Protein AF-A0AAV0ZAX2-F1 (afdb_monomer_lite)

Sequence (136 aa):
MVDAHSNLGNLMKAQGLVQEAYSCYLEALRIQPSFAIAWSNLVGLFMESGDFNRALQYYKEAVKLKPSFPNVYLNLGNVYKALGMPQEAIACYQHTLQTRPNYGMAYGNLANEKEIKTATGSMRRPKVWCVCFFLV

InterPro domains:
  IPR011990 Tetratricopeptide-like helical domain superfamily [G3DSA:1.25.40.10] (2-42)
  IPR011990 Tetratricopeptide-like helical domain superfamily [G3DSA:1.25.40.10] (43-75)
  IPR011990 Tetratricopeptide-like helical domain superfamily [G3DSA:1.25.40.10] (76-125)
  IPR011990 Tetratricopeptide-like helical domain superfamily [SSF48452] (2-112)
  IPR013105 Tetratricopeptide repeat 2 [PF07719] (3-34)
  IPR019734 Tetratricopeptide repeat [PS50005] (2-35)
  IPR019734 Tetratricopeptide repeat [PS50005] (36-69)
  IPR019734 Tetratricopeptide repeat [PS50005] (70-103)
  IPR019734 Tetratricopeptide repeat [SM00028] (2-35)
  IPR019734 Tetratricopeptide repeat [SM00028] (36-69)
  IPR019734 Tetratricopeptide repeat [SM00028] (70-103)
  IPR037919 UDP-N-acetylglucosamine--peptide N-acetylglucosaminyltransferase 110kDa subunit [PTHR44366] (1-112)

Organism: Vicia faba (NCBI:txid3906)

Secondary structure (DSSP, 8-state):
-HHHHHHHHHHHHHTT-HHHHHHHHHHHHHH-TT-HHHHHHHHHHHHHTT-HHHHHHHHHHHHHH-TT-HHHHHHHHHHHHHTT-HHHHHHHHHHHHHH-TT-HHHHHHHHHHHHHHHHHHH--------------

Structure (mmCIF, N/CA/C/O backbone):
data_AF-A0AAV0ZAX2-F1
#
_entry.id   AF-A0AAV0ZAX2-F1
#
loop_
_atom_site.group_PDB
_atom_site.id
_atom_site.type_symbol
_atom_site.label_atom_id
_atom_site.label_alt_id
_atom_site.label_comp_id
_atom_site.label_asym_id
_atom_site.label_entity_id
_atom_site.label_seq_id
_atom_site.pdbx_PDB_ins_code
_atom_site.Cartn_x
_atom_site.Cartn_y
_atom_site.Cartn_z
_atom_site.occupancy
_atom_site.B_iso_or_equiv
_atom_site.auth_seq_id
_atom_site.auth_comp_id
_atom_site.auth_asym_id
_atom_site.auth_atom_id
_atom_site.pdbx_PDB_model_num
ATOM 1 N N . MET A 1 1 ? 9.775 -10.526 -16.626 1.00 79.25 1 MET A N 1
ATOM 2 C CA . MET A 1 1 ? 9.283 -11.069 -15.336 1.00 79.25 1 MET A CA 1
ATOM 3 C C . MET A 1 1 ? 8.858 -9.891 -14.472 1.00 79.25 1 MET A C 1
ATOM 5 O O . MET A 1 1 ? 9.546 -8.877 -14.506 1.00 79.25 1 MET A O 1
ATOM 9 N N . VAL A 1 2 ? 7.732 -9.979 -13.763 1.00 89.56 2 VAL A N 1
ATOM 10 C CA . VAL A 1 2 ? 7.154 -8.845 -13.006 1.00 89.56 2 VAL A CA 1
ATOM 11 C C . VAL A 1 2 ? 8.081 -8.343 -11.897 1.00 89.56 2 VAL A C 1
ATOM 13 O O . VAL A 1 2 ? 8.191 -7.136 -11.693 1.00 89.56 2 VAL A O 1
ATOM 16 N N . ASP A 1 3 ? 8.842 -9.250 -11.281 1.00 87.62 3 ASP A N 1
ATOM 17 C CA . ASP A 1 3 ? 9.802 -8.930 -10.221 1.00 87.62 3 ASP A CA 1
ATOM 18 C C . ASP A 1 3 ? 10.948 -8.038 -10.715 1.00 87.62 3 ASP A C 1
ATOM 20 O O . ASP A 1 3 ? 11.418 -7.156 -9.998 1.00 87.62 3 ASP A O 1
ATOM 24 N N . ALA A 1 4 ? 11.370 -8.213 -11.973 1.00 90.38 4 ALA A N 1
ATOM 25 C CA . ALA A 1 4 ? 12.405 -7.379 -12.579 1.00 90.38 4 ALA A CA 1
ATOM 26 C C . ALA A 1 4 ? 11.934 -5.924 -12.724 1.00 90.38 4 ALA A C 1
ATOM 28 O O . ALA A 1 4 ? 12.691 -5.004 -12.424 1.00 90.38 4 ALA A O 1
ATOM 29 N N . HIS A 1 5 ? 10.671 -5.713 -13.108 1.00 90.12 5 HIS A N 1
ATOM 30 C CA . HIS A 1 5 ? 10.092 -4.374 -13.203 1.00 90.12 5 HIS A CA 1
ATOM 31 C C . HIS A 1 5 ? 9.914 -3.726 -11.825 1.00 90.12 5 HIS A C 1
ATOM 33 O O . HIS A 1 5 ? 10.234 -2.549 -11.675 1.00 90.12 5 HIS A O 1
ATOM 39 N N . SER A 1 6 ? 9.490 -4.465 -10.789 1.00 90.38 6 SER A N 1
ATOM 40 C CA . SER A 1 6 ? 9.435 -3.895 -9.431 1.00 90.38 6 SER A CA 1
ATOM 41 C C . SER A 1 6 ? 10.812 -3.568 -8.868 1.00 90.38 6 SER A C 1
ATOM 43 O O . SER A 1 6 ? 10.970 -2.534 -8.223 1.00 90.38 6 SER A O 1
ATOM 45 N N . ASN A 1 7 ? 11.812 -4.414 -9.121 1.00 93.25 7 ASN A N 1
ATOM 46 C CA . ASN A 1 7 ? 13.173 -4.168 -8.653 1.00 93.25 7 ASN A CA 1
ATOM 47 C C . ASN A 1 7 ? 13.784 -2.958 -9.363 1.00 93.25 7 ASN A C 1
ATOM 49 O O . ASN A 1 7 ? 14.371 -2.103 -8.706 1.00 93.25 7 ASN A O 1
ATOM 53 N N . LEU A 1 8 ? 13.574 -2.836 -10.676 1.00 92.88 8 LEU A N 1
ATOM 54 C CA . LEU A 1 8 ? 13.972 -1.651 -11.431 1.00 92.88 8 LEU A CA 1
ATOM 55 C C . LEU A 1 8 ? 13.275 -0.392 -10.904 1.00 92.88 8 LEU A C 1
ATOM 57 O O . LEU A 1 8 ? 13.937 0.613 -10.669 1.00 92.88 8 LEU A O 1
ATOM 61 N N . GLY A 1 9 ? 11.967 -0.460 -10.639 1.00 93.31 9 GLY A N 1
ATOM 62 C CA . GLY A 1 9 ? 11.224 0.660 -10.063 1.00 93.31 9 GLY A CA 1
ATOM 63 C C . GLY A 1 9 ? 11.767 1.096 -8.700 1.00 93.31 9 GLY A C 1
ATOM 64 O O . GLY A 1 9 ? 11.920 2.292 -8.456 1.00 93.31 9 GLY A O 1
ATOM 65 N N . ASN A 1 10 ? 12.144 0.145 -7.840 1.00 92.81 10 ASN A N 1
ATOM 66 C CA . ASN A 1 10 ? 12.769 0.441 -6.548 1.00 92.81 10 ASN A CA 1
ATOM 67 C C . ASN A 1 10 ? 14.131 1.136 -6.711 1.00 92.81 10 ASN A C 1
ATOM 69 O O . ASN A 1 10 ? 14.428 2.072 -5.971 1.00 92.81 10 ASN A O 1
ATOM 73 N N . LEU A 1 11 ? 14.943 0.707 -7.683 1.00 94.69 11 LEU A N 1
ATOM 74 C CA . LEU A 1 11 ? 16.229 1.342 -7.992 1.00 94.69 11 LEU A CA 1
ATOM 75 C C . LEU A 1 11 ? 16.040 2.777 -8.500 1.00 94.69 11 LEU A C 1
ATOM 77 O O . LEU A 1 11 ? 16.710 3.683 -8.014 1.00 94.69 11 LEU A O 1
ATOM 81 N N . MET A 1 12 ? 15.091 2.996 -9.415 1.00 93.62 12 MET A N 1
ATOM 82 C CA . MET A 1 12 ? 14.756 4.333 -9.925 1.00 93.62 12 MET A CA 1
ATOM 83 C C . MET A 1 12 ? 14.275 5.247 -8.794 1.00 93.62 12 MET A C 1
ATOM 85 O O . MET A 1 12 ? 14.746 6.374 -8.650 1.00 93.62 12 MET A O 1
ATOM 89 N N . LYS A 1 13 ? 13.415 4.727 -7.912 1.00 92.62 13 LYS A N 1
ATOM 90 C CA . LYS A 1 13 ? 12.947 5.451 -6.727 1.00 92.62 13 LYS A CA 1
ATOM 91 C C . LYS A 1 13 ? 14.111 5.860 -5.819 1.00 92.62 13 LYS A C 1
ATOM 93 O O . LYS A 1 13 ? 14.157 7.005 -5.382 1.00 92.62 13 LYS A O 1
ATOM 98 N N . ALA A 1 14 ? 15.062 4.959 -5.568 1.00 91.31 14 ALA A N 1
ATOM 99 C CA . ALA A 1 14 ? 16.244 5.249 -4.752 1.00 91.31 14 ALA A CA 1
ATOM 100 C C . ALA A 1 14 ? 17.152 6.330 -5.368 1.00 91.31 14 ALA A C 1
ATOM 102 O O . ALA A 1 14 ? 17.852 7.028 -4.641 1.00 91.31 14 ALA A O 1
ATOM 103 N N . GLN A 1 15 ? 17.115 6.498 -6.692 1.00 93.19 15 GLN A N 1
ATOM 104 C CA . GLN A 1 15 ? 17.819 7.561 -7.415 1.00 93.19 15 GLN A CA 1
ATOM 105 C C . GLN A 1 15 ? 17.041 8.889 -7.460 1.00 93.19 15 GLN A C 1
ATOM 107 O O . GLN A 1 15 ? 17.523 9.859 -8.037 1.00 93.19 15 GLN A O 1
ATOM 112 N N . GLY A 1 16 ? 15.839 8.954 -6.877 1.00 90.69 16 GLY A N 1
ATOM 113 C CA . GLY A 1 16 ? 14.954 10.122 -6.961 1.00 90.69 16 GLY A CA 1
ATOM 114 C C . GLY A 1 16 ? 14.183 10.231 -8.282 1.00 90.69 16 GLY A C 1
ATOM 115 O O . GLY A 1 16 ? 13.442 11.192 -8.484 1.00 90.69 16 GLY A O 1
ATOM 116 N N . LEU A 1 17 ? 14.302 9.234 -9.162 1.00 93.44 17 LEU A N 1
ATOM 117 C CA . LEU A 1 17 ? 13.609 9.140 -10.448 1.00 93.44 17 LEU A CA 1
ATOM 118 C C . LEU A 1 17 ? 12.189 8.587 -10.240 1.00 93.44 17 LEU A C 1
ATOM 120 O O . LEU A 1 17 ? 11.866 7.432 -10.532 1.00 93.44 17 LEU A O 1
ATOM 124 N N . VAL A 1 18 ? 11.342 9.415 -9.622 1.00 91.00 18 VAL A N 1
ATOM 125 C CA . VAL A 1 18 ? 9.989 9.048 -9.168 1.00 91.00 18 VAL A CA 1
ATOM 126 C C . VAL A 1 18 ? 9.067 8.681 -10.339 1.00 91.00 18 VAL A C 1
ATOM 128 O O . VAL A 1 18 ? 8.267 7.752 -10.216 1.00 91.00 18 VAL A O 1
ATOM 131 N N . GLN A 1 19 ? 9.175 9.367 -11.480 1.00 90.75 19 GLN A N 1
ATOM 132 C CA . GLN A 1 19 ? 8.312 9.120 -12.647 1.00 90.75 19 GLN A CA 1
ATOM 133 C C . GLN A 1 19 ? 8.673 7.812 -13.363 1.00 90.75 19 GLN A C 1
ATOM 135 O O . GLN A 1 19 ? 7.806 7.055 -13.812 1.00 90.75 19 GLN A O 1
ATOM 140 N N . GLU A 1 20 ? 9.960 7.504 -13.416 1.00 93.31 20 GLU A N 1
ATOM 141 C CA . GLU A 1 20 ? 10.512 6.273 -13.960 1.00 93.31 20 GLU A CA 1
ATOM 142 C C . GLU A 1 20 ? 10.145 5.090 -13.061 1.00 93.31 20 GLU A C 1
ATOM 144 O O . GLU A 1 20 ? 9.704 4.049 -13.555 1.00 93.31 20 GLU A O 1
ATOM 149 N N . ALA A 1 21 ? 10.229 5.268 -11.737 1.00 94.06 21 ALA A N 1
ATOM 150 C CA . ALA A 1 21 ? 9.769 4.281 -10.765 1.00 94.06 21 ALA A CA 1
ATOM 151 C C . ALA A 1 21 ? 8.277 3.966 -10.934 1.00 94.06 21 ALA A C 1
ATOM 153 O O . ALA A 1 21 ? 7.892 2.797 -11.012 1.00 94.06 21 ALA A O 1
ATOM 154 N N . TYR A 1 22 ? 7.446 5.005 -11.053 1.00 92.88 22 TYR A N 1
ATOM 155 C CA . TYR A 1 22 ? 6.015 4.872 -11.315 1.00 92.88 22 TYR A CA 1
ATOM 156 C C . TYR A 1 22 ? 5.738 4.072 -12.593 1.00 92.88 22 TYR A C 1
ATOM 158 O O . TYR A 1 22 ? 4.962 3.114 -12.567 1.00 92.88 22 TYR A O 1
ATOM 166 N N . SER A 1 23 ? 6.428 4.408 -13.685 1.00 93.81 23 SER A N 1
ATOM 167 C CA . SER A 1 23 ? 6.291 3.715 -14.970 1.00 93.81 23 SER A CA 1
ATOM 168 C C . SER A 1 23 ? 6.669 2.235 -14.862 1.00 93.81 23 SER A C 1
ATOM 170 O O . SER A 1 23 ? 5.964 1.373 -15.384 1.00 93.81 23 SER A O 1
ATOM 172 N N . CYS A 1 24 ? 7.729 1.913 -14.114 1.00 94.44 24 CYS A N 1
ATOM 173 C CA . CYS A 1 24 ? 8.140 0.530 -13.870 1.00 94.44 24 CYS A CA 1
ATOM 174 C C . CYS A 1 24 ? 7.086 -0.264 -13.084 1.00 94.44 24 CYS A C 1
ATOM 176 O O . CYS A 1 24 ? 6.805 -1.417 -13.420 1.00 94.44 24 CYS A O 1
ATOM 178 N N . TYR A 1 25 ? 6.478 0.333 -12.055 1.00 92.94 25 TYR A N 1
ATOM 179 C CA . TYR A 1 25 ? 5.416 -0.330 -11.295 1.00 92.94 25 TYR A CA 1
ATOM 180 C C . TYR A 1 25 ? 4.149 -0.519 -12.125 1.00 92.94 25 TYR A C 1
ATOM 182 O O . TYR A 1 25 ? 3.558 -1.596 -12.070 1.00 92.94 25 TYR A O 1
ATOM 190 N N . LEU A 1 26 ? 3.755 0.475 -12.925 1.00 91.31 26 LEU A N 1
ATOM 191 C CA . LEU A 1 26 ? 2.634 0.323 -13.850 1.00 91.31 26 LEU A CA 1
ATOM 192 C C . LEU A 1 26 ? 2.878 -0.795 -14.858 1.00 91.31 26 LEU A C 1
ATOM 194 O O . LEU A 1 26 ? 1.967 -1.572 -15.119 1.00 91.31 26 LEU A O 1
ATOM 198 N N . GLU A 1 27 ? 4.094 -0.925 -15.381 1.00 92.94 27 GLU A N 1
ATOM 199 C CA . GLU A 1 27 ? 4.417 -1.993 -16.323 1.00 92.94 27 GLU A CA 1
ATOM 200 C C . GLU A 1 27 ? 4.366 -3.375 -15.655 1.00 92.94 27 GLU A C 1
ATOM 202 O O . GLU A 1 27 ? 3.819 -4.326 -16.220 1.00 92.94 27 GLU A O 1
ATOM 207 N N . ALA A 1 28 ? 4.828 -3.484 -14.404 1.00 92.50 28 ALA A N 1
ATOM 208 C CA . ALA A 1 28 ? 4.664 -4.702 -13.612 1.00 92.50 28 ALA A CA 1
ATOM 209 C C . ALA A 1 28 ? 3.178 -5.063 -13.421 1.00 92.50 28 ALA A C 1
ATOM 211 O O . ALA A 1 28 ? 2.803 -6.230 -13.552 1.00 92.50 28 ALA A O 1
ATOM 212 N N . LEU A 1 29 ? 2.328 -4.063 -13.167 1.00 88.50 29 LEU A N 1
ATOM 213 C CA . LEU A 1 29 ? 0.879 -4.231 -13.034 1.00 88.50 29 LEU A CA 1
ATOM 214 C C . LEU A 1 29 ? 0.183 -4.510 -14.371 1.00 88.50 29 LEU A C 1
ATOM 216 O O . LEU A 1 29 ? -0.806 -5.237 -14.393 1.00 88.50 29 LEU A O 1
ATOM 220 N N . ARG A 1 30 ? 0.702 -3.998 -15.490 1.00 89.81 30 ARG A N 1
ATOM 221 C CA . ARG A 1 30 ? 0.207 -4.301 -16.839 1.00 89.81 30 ARG A CA 1
ATOM 222 C C . ARG A 1 30 ? 0.426 -5.770 -17.186 1.00 89.81 30 ARG A C 1
ATOM 224 O O . ARG A 1 30 ? -0.452 -6.399 -17.769 1.00 89.81 30 ARG A O 1
ATOM 231 N N . ILE A 1 31 ? 1.586 -6.315 -16.821 1.00 91.25 31 ILE A N 1
ATOM 232 C CA . ILE A 1 31 ? 1.923 -7.728 -17.036 1.00 91.25 31 ILE A CA 1
ATOM 233 C C . ILE A 1 31 ? 1.148 -8.620 -16.058 1.00 91.25 31 ILE A C 1
ATOM 235 O O . ILE A 1 31 ? 0.614 -9.654 -16.456 1.00 91.25 31 ILE A O 1
ATOM 239 N N . GLN A 1 32 ? 1.076 -8.228 -14.783 1.00 88.38 32 GLN A N 1
ATOM 240 C CA . GLN A 1 32 ? 0.342 -8.960 -13.755 1.00 88.38 32 GLN A CA 1
ATOM 241 C C . GLN A 1 32 ? -0.415 -7.998 -12.826 1.00 88.38 32 GLN A C 1
ATOM 243 O O . GLN A 1 32 ? 0.125 -7.553 -11.809 1.00 88.38 32 GLN A O 1
ATOM 248 N N . PRO A 1 33 ? -1.712 -7.761 -13.085 1.00 84.94 33 PRO A N 1
ATOM 249 C CA . PRO A 1 33 ? -2.531 -6.863 -12.265 1.00 84.94 33 PRO A CA 1
ATOM 250 C C . PRO A 1 33 ? -2.669 -7.310 -10.805 1.00 84.94 33 PRO A C 1
ATOM 252 O O . PRO A 1 33 ? -2.916 -6.501 -9.915 1.00 84.94 33 PRO A O 1
ATOM 255 N N . SER A 1 34 ? -2.488 -8.605 -10.531 1.00 81.81 34 SER A N 1
ATOM 256 C CA . SER A 1 34 ? -2.535 -9.183 -9.184 1.00 81.81 34 SER A CA 1
ATOM 257 C C . SER A 1 34 ? -1.204 -9.094 -8.421 1.00 81.81 34 SER A C 1
ATOM 259 O O . SER A 1 34 ? -1.091 -9.651 -7.320 1.00 81.81 34 SER A O 1
ATOM 261 N N . PHE A 1 35 ? -0.191 -8.422 -8.985 1.00 86.19 35 PHE A N 1
ATOM 262 C CA . PHE A 1 35 ? 1.140 -8.319 -8.397 1.00 86.19 35 PHE A CA 1
ATOM 263 C C . PHE A 1 35 ? 1.170 -7.320 -7.235 1.00 86.19 35 PHE A C 1
ATOM 265 O O . PHE A 1 35 ? 1.397 -6.119 -7.36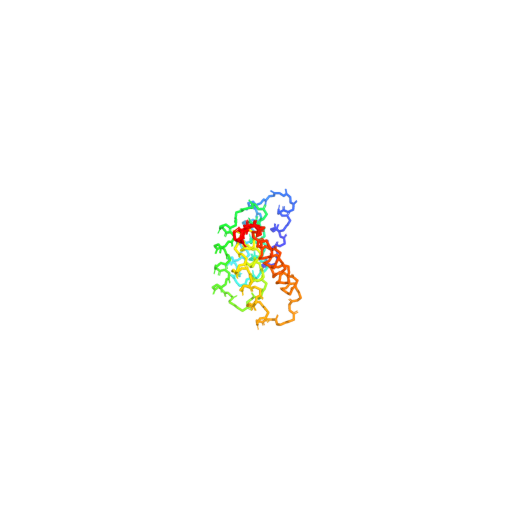6 1.00 86.19 35 PHE A O 1
ATOM 272 N N . ALA A 1 36 ? 0.940 -7.876 -6.054 1.00 80.69 36 ALA A N 1
ATOM 273 C CA . ALA A 1 36 ? 0.891 -7.204 -4.765 1.00 80.69 36 ALA A CA 1
ATOM 274 C C . ALA A 1 36 ? 2.048 -6.235 -4.460 1.00 80.69 36 ALA A C 1
ATOM 276 O O . ALA A 1 36 ? 1.835 -5.189 -3.840 1.00 80.69 36 ALA A O 1
ATOM 277 N N . ILE A 1 37 ? 3.273 -6.610 -4.837 1.00 84.81 37 ILE A N 1
ATOM 278 C CA . ILE A 1 37 ? 4.475 -5.830 -4.524 1.00 84.81 37 ILE A CA 1
ATOM 279 C C . ILE A 1 37 ? 4.450 -4.512 -5.300 1.00 84.81 37 ILE A C 1
ATOM 281 O O . ILE A 1 37 ? 4.645 -3.457 -4.703 1.00 84.81 37 ILE A O 1
ATOM 285 N N . ALA A 1 38 ? 4.111 -4.545 -6.593 1.00 89.00 38 ALA A N 1
ATOM 286 C CA . ALA A 1 38 ? 4.009 -3.333 -7.402 1.00 89.00 38 ALA A CA 1
ATOM 287 C C . ALA A 1 38 ? 2.913 -2.385 -6.897 1.00 89.00 38 ALA A C 1
ATOM 289 O O . ALA A 1 38 ? 3.166 -1.189 -6.785 1.00 89.00 38 ALA A O 1
ATOM 290 N N . TRP A 1 39 ? 1.745 -2.902 -6.493 1.00 86.62 39 TRP A N 1
ATOM 291 C CA . TRP A 1 39 ? 0.711 -2.084 -5.840 1.00 86.62 39 TRP A CA 1
ATOM 292 C C . TRP A 1 39 ? 1.221 -1.414 -4.562 1.00 86.62 39 TRP A C 1
ATOM 294 O O . TRP A 1 39 ? 0.980 -0.229 -4.343 1.00 86.62 39 TRP A O 1
ATOM 304 N N . SER A 1 40 ? 1.949 -2.159 -3.726 1.00 84.00 40 SER A N 1
ATOM 305 C CA . SER A 1 40 ? 2.494 -1.635 -2.469 1.00 84.00 40 SER A CA 1
ATOM 306 C C . SER A 1 40 ? 3.526 -0.534 -2.717 1.00 84.00 40 SER A C 1
ATOM 308 O O . SER A 1 40 ? 3.475 0.509 -2.068 1.00 84.00 40 SER A O 1
ATOM 310 N N . ASN A 1 41 ? 4.419 -0.729 -3.689 1.00 89.00 41 ASN A N 1
ATOM 311 C CA . ASN A 1 41 ? 5.438 0.259 -4.034 1.00 89.00 41 ASN A CA 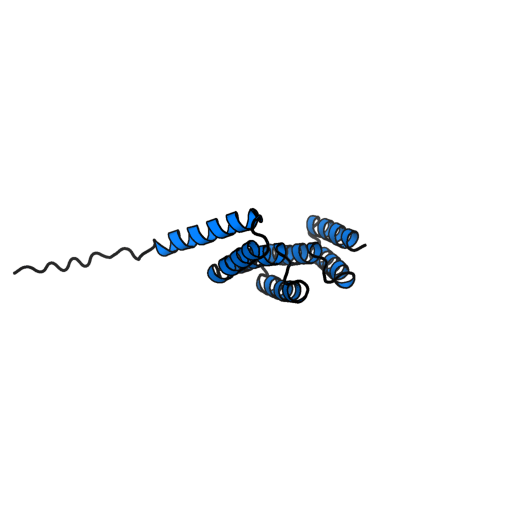1
ATOM 312 C C . ASN A 1 41 ? 4.833 1.514 -4.676 1.00 89.00 41 ASN A C 1
ATOM 314 O O . ASN A 1 41 ? 5.271 2.623 -4.377 1.00 89.00 41 ASN A O 1
ATOM 318 N N . LEU A 1 42 ? 3.801 1.350 -5.510 1.00 88.38 42 LEU A N 1
ATOM 319 C CA . LEU A 1 42 ? 3.087 2.455 -6.144 1.00 88.38 42 LEU A CA 1
ATOM 320 C C . LEU A 1 42 ? 2.338 3.305 -5.109 1.00 88.38 42 LEU A C 1
ATOM 322 O O . LEU A 1 42 ? 2.443 4.526 -5.139 1.00 88.38 42 LEU A O 1
ATOM 326 N N . VAL A 1 43 ? 1.666 2.684 -4.133 1.00 85.94 43 VAL A N 1
ATOM 327 C CA . VAL A 1 43 ? 1.063 3.408 -2.997 1.00 85.94 43 VAL A CA 1
ATOM 328 C C . VAL A 1 43 ? 2.135 4.111 -2.160 1.00 85.94 43 VAL A C 1
ATOM 330 O O . VAL A 1 43 ? 1.962 5.278 -1.817 1.00 85.94 43 VAL A O 1
ATOM 333 N N . GLY A 1 44 ? 3.255 3.441 -1.870 1.00 85.81 44 GLY A N 1
ATOM 334 C CA . GLY A 1 44 ? 4.379 4.037 -1.143 1.00 85.81 44 GLY A CA 1
ATOM 335 C C . GLY A 1 44 ? 4.936 5.291 -1.825 1.00 85.81 44 GLY A C 1
ATOM 336 O O . GLY A 1 44 ? 5.235 6.268 -1.148 1.00 85.81 44 GLY A O 1
ATOM 337 N N . LEU A 1 45 ? 4.996 5.296 -3.160 1.00 89.75 45 LEU A N 1
ATOM 338 C CA . LEU A 1 45 ? 5.425 6.450 -3.954 1.00 89.75 45 LEU A CA 1
ATOM 339 C C . LEU A 1 45 ? 4.549 7.689 -3.694 1.00 89.75 45 LEU A C 1
ATOM 341 O O . LEU A 1 45 ? 5.069 8.774 -3.452 1.00 89.75 45 LEU A O 1
ATOM 345 N N . PHE A 1 46 ? 3.223 7.520 -3.705 1.00 88.25 46 PHE A N 1
ATOM 346 C CA . PHE A 1 46 ? 2.278 8.621 -3.478 1.00 88.25 46 PHE A CA 1
ATOM 347 C C . PHE A 1 46 ? 2.176 9.033 -2.006 1.00 88.25 46 PHE A C 1
ATOM 349 O O . PHE A 1 46 ? 1.931 10.199 -1.705 1.00 88.25 46 PHE A O 1
ATOM 356 N N . MET A 1 47 ? 2.389 8.093 -1.082 1.00 85.69 47 MET A N 1
ATOM 357 C CA . MET A 1 47 ? 2.493 8.396 0.348 1.00 85.69 47 MET A CA 1
ATOM 358 C C . MET A 1 47 ? 3.698 9.294 0.640 1.00 85.69 47 MET A C 1
ATOM 360 O O . MET A 1 47 ? 3.568 10.263 1.381 1.00 85.69 47 MET A O 1
ATOM 364 N N . GLU A 1 48 ? 4.850 9.007 0.032 1.00 86.38 48 GLU A N 1
ATOM 365 C CA . GLU A 1 48 ? 6.063 9.822 0.174 1.00 86.38 48 GLU A CA 1
ATOM 366 C C . GLU A 1 48 ? 5.937 11.186 -0.508 1.00 86.38 48 GLU A C 1
ATOM 368 O O . GLU A 1 48 ? 6.475 12.170 -0.007 1.00 86.38 48 GLU A O 1
ATOM 373 N N . SER A 1 49 ? 5.183 11.278 -1.608 1.00 86.31 49 SER A N 1
ATOM 374 C CA . SER A 1 49 ? 4.906 12.557 -2.269 1.00 86.31 49 SER A CA 1
ATOM 375 C C . SER A 1 49 ? 3.820 13.392 -1.575 1.00 86.31 49 SER A C 1
ATOM 377 O O . SER A 1 49 ? 3.534 14.499 -2.027 1.00 86.31 49 SER A O 1
ATOM 379 N N . GLY A 1 50 ? 3.164 12.862 -0.534 1.00 86.88 50 GLY A N 1
ATOM 380 C CA . GLY A 1 50 ? 2.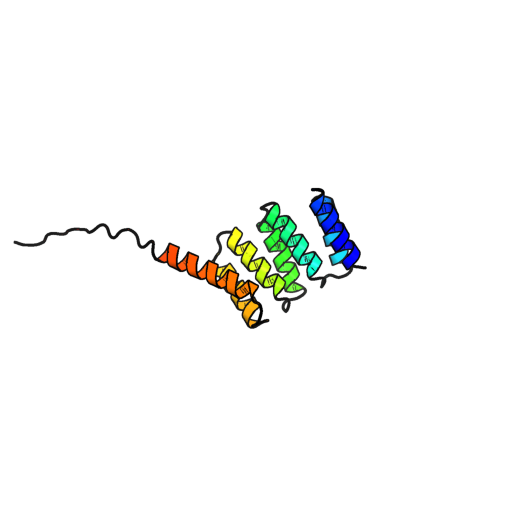029 13.501 0.143 1.00 86.88 50 GLY A CA 1
ATOM 381 C C . GLY A 1 50 ? 0.729 13.536 -0.674 1.00 86.88 50 GLY A C 1
ATOM 382 O O . GLY A 1 50 ? -0.243 14.168 -0.261 1.00 86.88 50 GLY A O 1
ATOM 383 N N . ASP A 1 51 ? 0.672 12.851 -1.821 1.00 88.31 51 ASP A N 1
ATOM 384 C CA . ASP A 1 51 ? -0.521 12.787 -2.674 1.00 88.31 51 ASP A CA 1
ATOM 385 C C . ASP A 1 51 ? -1.429 11.634 -2.224 1.00 88.31 51 ASP A C 1
ATOM 387 O O . ASP A 1 51 ? -1.629 10.615 -2.896 1.00 88.31 51 ASP A O 1
ATOM 391 N N . PHE A 1 52 ? -1.978 11.792 -1.022 1.00 87.94 52 PHE A N 1
ATOM 392 C CA . PHE A 1 52 ? -2.802 10.774 -0.375 1.00 87.94 52 PHE A CA 1
ATOM 393 C C . PHE A 1 52 ? -4.100 10.476 -1.145 1.00 87.94 52 PHE A C 1
ATOM 395 O O . PHE A 1 52 ? -4.624 9.364 -1.074 1.00 87.94 52 PHE A O 1
ATOM 402 N N . ASN A 1 53 ? -4.600 11.437 -1.930 1.00 87.06 53 ASN A N 1
ATOM 403 C CA . ASN A 1 53 ? -5.786 11.251 -2.768 1.00 87.06 53 ASN A CA 1
ATOM 404 C C . ASN A 1 53 ? -5.525 10.258 -3.904 1.00 87.06 53 ASN A C 1
ATOM 406 O O . ASN A 1 53 ? -6.326 9.341 -4.111 1.00 87.06 53 ASN A O 1
ATOM 410 N N . ARG A 1 54 ? -4.395 10.389 -4.614 1.00 86.31 54 ARG A N 1
ATOM 411 C CA . ARG A 1 54 ? -4.007 9.395 -5.625 1.00 86.31 54 ARG A CA 1
ATOM 412 C C . ARG A 1 54 ? -3.678 8.053 -4.991 1.00 86.31 54 ARG A C 1
ATOM 414 O O . ARG A 1 54 ? -4.125 7.031 -5.511 1.00 86.31 54 ARG A O 1
ATOM 421 N N . ALA A 1 55 ? -2.989 8.042 -3.847 1.00 87.25 55 ALA A N 1
ATOM 422 C CA . ALA A 1 55 ? -2.731 6.809 -3.100 1.00 87.25 55 ALA A CA 1
ATOM 423 C C . ALA A 1 55 ? -4.038 6.045 -2.813 1.00 87.25 55 ALA A C 1
ATOM 425 O O . ALA A 1 55 ? -4.123 4.843 -3.067 1.00 87.25 55 ALA A O 1
ATOM 426 N N . LEU A 1 56 ? -5.086 6.753 -2.377 1.00 87.25 56 LEU A N 1
ATOM 427 C CA . LEU A 1 56 ? -6.408 6.183 -2.115 1.00 87.25 56 LEU A CA 1
ATOM 428 C C . LEU A 1 56 ? -7.107 5.657 -3.382 1.00 87.25 56 LEU A C 1
ATOM 430 O O . LEU A 1 56 ? -7.790 4.633 -3.323 1.00 87.25 56 LEU A O 1
ATOM 434 N N . GLN A 1 57 ? -6.959 6.326 -4.530 1.00 86.44 57 GLN A N 1
ATOM 435 C CA . GLN A 1 57 ? -7.524 5.847 -5.799 1.00 86.44 57 GLN A CA 1
ATOM 436 C C . GLN A 1 57 ? -6.880 4.532 -6.246 1.00 86.44 57 GLN A C 1
ATOM 438 O O . GLN A 1 57 ? -7.591 3.553 -6.473 1.00 86.44 57 GLN A O 1
ATOM 443 N N . TYR A 1 58 ? -5.546 4.475 -6.294 1.00 83.62 58 TYR A N 1
ATOM 444 C CA . TYR A 1 58 ? -4.823 3.249 -6.651 1.00 83.62 58 TYR A CA 1
ATOM 445 C C . TYR A 1 58 ? -5.111 2.112 -5.688 1.00 83.62 58 TYR A C 1
ATOM 447 O O . TYR A 1 58 ? -5.239 0.955 -6.082 1.00 83.62 58 TYR A O 1
ATOM 455 N N . TYR A 1 59 ? -5.290 2.458 -4.422 1.00 84.12 59 TYR A N 1
ATOM 456 C CA . TYR A 1 59 ? -5.691 1.505 -3.423 1.00 84.12 59 TYR A CA 1
ATOM 457 C C . TYR A 1 59 ? -7.056 0.856 -3.714 1.00 84.12 59 TYR A C 1
ATOM 459 O O . TYR A 1 59 ? -7.201 -0.366 -3.629 1.00 84.12 59 TYR A O 1
ATOM 467 N N . LYS A 1 60 ? -8.069 1.658 -4.072 1.00 83.62 60 LYS A N 1
ATOM 468 C CA . LYS A 1 60 ? -9.405 1.144 -4.416 1.00 83.62 60 LYS A CA 1
ATOM 469 C C . LYS A 1 60 ? -9.347 0.178 -5.597 1.00 83.62 60 LYS A C 1
ATOM 471 O O . LYS A 1 60 ? -10.044 -0.834 -5.578 1.00 83.62 60 LYS A O 1
ATOM 476 N N . GLU A 1 61 ? -8.495 0.450 -6.581 1.00 82.12 61 GLU A N 1
ATOM 477 C CA . GLU A 1 61 ? -8.266 -0.467 -7.700 1.00 82.12 61 GLU A CA 1
ATOM 478 C C . GLU A 1 61 ? -7.562 -1.759 -7.253 1.00 82.12 61 GLU A C 1
ATOM 480 O O . GLU A 1 61 ? -8.000 -2.852 -7.612 1.00 82.12 61 GLU A O 1
ATOM 485 N N . ALA A 1 62 ? -6.555 -1.670 -6.378 1.00 81.44 62 ALA A N 1
ATOM 486 C CA . ALA A 1 62 ? -5.879 -2.845 -5.824 1.00 81.44 62 ALA A CA 1
ATOM 487 C C . ALA A 1 62 ? -6.843 -3.783 -5.068 1.00 81.44 62 ALA A C 1
ATOM 489 O O . ALA A 1 62 ? -6.776 -5.004 -5.231 1.00 81.44 62 ALA A O 1
ATOM 490 N N . VAL A 1 63 ? -7.774 -3.229 -4.280 1.00 81.12 63 VAL A N 1
ATOM 491 C CA . VAL A 1 63 ? -8.796 -4.018 -3.565 1.00 81.12 63 VAL A CA 1
ATOM 492 C C . VAL A 1 63 ? -9.776 -4.688 -4.517 1.00 81.12 63 VAL A C 1
ATOM 494 O O . VAL A 1 63 ? -10.107 -5.853 -4.302 1.00 81.12 63 VAL A O 1
ATOM 497 N N . LYS A 1 64 ? -10.220 -3.997 -5.575 1.00 81.94 64 LYS A N 1
ATOM 498 C CA . LYS A 1 64 ? -11.095 -4.601 -6.594 1.00 81.94 64 LYS A CA 1
ATOM 499 C C . LYS A 1 64 ? -10.432 -5.808 -7.256 1.00 81.94 64 LYS A C 1
ATOM 501 O O . LYS A 1 64 ? -11.092 -6.813 -7.493 1.00 81.94 64 LYS A O 1
ATOM 506 N N . LEU A 1 65 ? -9.132 -5.711 -7.534 1.00 77.25 65 LEU A N 1
ATOM 507 C CA . LEU A 1 65 ? -8.375 -6.776 -8.190 1.00 77.25 65 LEU A CA 1
ATOM 508 C C . LEU A 1 65 ? -8.072 -7.949 -7.256 1.00 77.25 65 LEU A C 1
ATOM 510 O O . LEU A 1 65 ? -8.059 -9.099 -7.699 1.00 77.25 65 LEU A O 1
ATOM 514 N N . LYS A 1 66 ? -7.799 -7.684 -5.972 1.00 73.19 66 LYS A N 1
ATOM 515 C CA . LYS A 1 66 ? -7.475 -8.735 -5.001 1.00 73.19 66 LYS A CA 1
ATOM 516 C C . LYS A 1 66 ? -7.977 -8.395 -3.589 1.00 73.19 66 LYS A C 1
ATOM 518 O O . LYS A 1 66 ? -7.188 -7.983 -2.735 1.00 73.19 66 LYS A O 1
ATOM 523 N N . PRO A 1 67 ? -9.261 -8.658 -3.295 1.00 72.81 67 PRO A N 1
ATOM 524 C CA . PRO A 1 67 ? -9.867 -8.319 -2.004 1.00 72.81 67 PRO A CA 1
ATOM 525 C C . PRO A 1 67 ? -9.326 -9.155 -0.835 1.00 72.81 67 PRO A C 1
ATOM 527 O O . PRO A 1 67 ? -9.493 -8.786 0.320 1.00 72.81 67 PRO A O 1
ATOM 530 N N . SER A 1 68 ? -8.644 -10.273 -1.096 1.00 71.81 68 SER A N 1
ATOM 531 C CA . SER A 1 68 ? -8.075 -11.132 -0.049 1.00 71.81 68 SER A CA 1
ATOM 532 C C . SER A 1 68 ? -6.640 -10.772 0.344 1.00 71.81 68 SER A C 1
ATOM 534 O O . SER A 1 68 ? -5.989 -11.556 1.033 1.00 71.81 68 SER A O 1
ATOM 536 N N . PHE A 1 69 ? -6.102 -9.632 -0.107 1.00 74.38 69 PHE A N 1
ATOM 537 C CA . PHE A 1 69 ? -4.696 -9.295 0.111 1.00 74.38 69 PHE A CA 1
ATOM 538 C C . PHE A 1 69 ? -4.482 -8.412 1.361 1.00 74.38 69 PHE A C 1
ATOM 540 O O . PHE A 1 69 ? -4.774 -7.217 1.321 1.00 74.38 69 PHE A O 1
ATOM 547 N N . PRO A 1 70 ? -3.934 -8.941 2.478 1.00 74.00 70 PRO A N 1
ATOM 548 C CA . PRO A 1 70 ? -3.905 -8.217 3.756 1.00 74.00 70 PRO A CA 1
ATOM 549 C C . PRO A 1 70 ? -2.986 -6.988 3.747 1.00 74.00 70 PRO A C 1
ATOM 551 O O . PRO A 1 70 ? -3.289 -5.983 4.383 1.00 74.00 70 PRO A O 1
ATOM 554 N N . ASN A 1 71 ? -1.874 -7.033 3.004 1.00 77.12 71 ASN A N 1
ATOM 555 C CA . ASN A 1 71 ? -0.907 -5.926 2.964 1.00 77.12 71 ASN A CA 1
ATOM 556 C C . ASN A 1 71 ? -1.510 -4.671 2.323 1.00 77.12 71 ASN A C 1
ATOM 558 O O . ASN A 1 71 ? -1.122 -3.558 2.661 1.00 77.12 71 ASN A O 1
ATOM 562 N N . VAL A 1 72 ? -2.467 -4.866 1.414 1.00 80.38 72 VAL A N 1
ATOM 563 C CA . VAL A 1 72 ? -3.249 -3.790 0.814 1.00 80.38 72 VAL A CA 1
ATOM 564 C C . VAL A 1 72 ? -4.049 -3.121 1.950 1.00 80.38 72 VAL A C 1
ATOM 566 O O . VAL A 1 72 ? -3.766 -1.965 2.263 1.00 80.38 72 VAL A O 1
ATOM 569 N N . TYR A 1 73 ? -4.879 -3.832 2.717 1.00 85.12 73 TYR A N 1
ATOM 570 C CA . TYR A 1 73 ? -5.647 -3.207 3.817 1.00 85.12 73 TYR A CA 1
ATOM 571 C C . TYR A 1 73 ? -4.791 -2.526 4.888 1.00 85.12 73 TYR A C 1
ATOM 573 O O . TYR A 1 73 ? -5.167 -1.455 5.368 1.00 85.12 73 TYR A O 1
ATOM 581 N N . LEU A 1 74 ? -3.610 -3.064 5.198 1.00 85.69 74 LEU A N 1
ATOM 582 C CA . LEU A 1 74 ? -2.653 -2.378 6.069 1.00 85.69 74 LEU A CA 1
ATOM 583 C C . LEU A 1 74 ? -2.223 -1.019 5.484 1.00 85.69 74 LEU A C 1
ATOM 585 O O . LEU A 1 74 ? -2.259 -0.005 6.179 1.00 85.69 74 LEU A O 1
ATOM 589 N N . ASN A 1 75 ? -1.838 -0.984 4.209 1.00 84.69 75 ASN A N 1
ATOM 590 C CA . ASN A 1 75 ? -1.376 0.239 3.557 1.00 84.69 75 ASN A CA 1
ATOM 591 C C . ASN A 1 75 ? -2.495 1.278 3.401 1.00 84.69 75 ASN A C 1
ATOM 593 O O . ASN A 1 75 ? -2.235 2.463 3.585 1.00 84.69 75 ASN A O 1
ATOM 597 N N . LEU A 1 76 ? -3.744 0.868 3.155 1.00 87.00 76 LEU A N 1
ATOM 598 C CA . LEU A 1 76 ? -4.884 1.796 3.181 1.00 87.00 76 LEU A CA 1
ATOM 599 C C . LEU A 1 76 ? -5.126 2.389 4.555 1.00 87.00 76 LEU A C 1
ATOM 601 O O . LEU A 1 76 ? -5.406 3.580 4.656 1.00 87.00 76 LEU A O 1
ATOM 605 N N . GLY A 1 77 ? -4.995 1.584 5.610 1.00 89.00 77 GLY A N 1
ATOM 606 C CA . GLY A 1 77 ? -5.072 2.112 6.965 1.00 89.00 77 GLY A CA 1
ATOM 607 C C . GLY A 1 77 ? -4.041 3.219 7.193 1.00 89.00 77 GLY A C 1
ATOM 608 O O . GLY A 1 77 ? -4.375 4.263 7.751 1.00 89.00 77 GLY A O 1
ATOM 609 N N . ASN A 1 78 ? -2.824 3.050 6.663 1.00 87.75 78 ASN A N 1
ATOM 610 C CA . ASN A 1 78 ? -1.784 4.078 6.723 1.00 87.75 78 ASN A CA 1
ATOM 611 C C . ASN A 1 78 ? -2.149 5.331 5.902 1.00 87.75 78 ASN A C 1
ATOM 613 O O . ASN A 1 78 ? -1.894 6.444 6.359 1.00 87.75 78 ASN A O 1
ATOM 617 N N . VAL A 1 79 ? -2.770 5.174 4.725 1.00 88.50 79 VAL A N 1
ATOM 618 C CA . VAL A 1 79 ? -3.262 6.302 3.906 1.00 88.50 79 VAL A CA 1
ATOM 619 C C . VAL A 1 79 ? -4.352 7.075 4.654 1.00 88.50 79 VAL A C 1
ATOM 621 O O . VAL A 1 79 ? -4.277 8.296 4.760 1.00 88.50 79 VAL A O 1
ATOM 624 N N . TYR A 1 80 ? -5.342 6.386 5.229 1.00 90.25 80 TYR A N 1
ATOM 625 C CA . TYR A 1 80 ? -6.406 7.030 6.006 1.00 90.25 80 TYR A CA 1
ATOM 626 C C . TYR A 1 80 ? -5.883 7.722 7.257 1.00 90.25 80 TYR A C 1
ATOM 628 O O . TYR A 1 80 ? -6.314 8.828 7.575 1.00 90.25 80 TYR A O 1
ATOM 636 N N . LYS A 1 81 ? -4.905 7.117 7.931 1.00 88.19 81 LYS A N 1
ATOM 637 C CA . LYS A 1 81 ? -4.194 7.759 9.032 1.00 88.19 81 LYS A CA 1
ATOM 638 C C . LYS A 1 81 ? -3.546 9.071 8.581 1.00 88.19 81 LYS A C 1
ATOM 640 O O . LYS A 1 81 ? -3.724 10.086 9.247 1.00 88.19 81 LYS A O 1
ATOM 645 N N . ALA A 1 82 ? -2.834 9.067 7.453 1.00 86.62 82 ALA A N 1
ATOM 646 C CA . ALA A 1 82 ? -2.193 10.267 6.912 1.00 86.62 82 ALA A CA 1
ATOM 647 C C . ALA A 1 82 ? -3.207 11.347 6.484 1.00 86.62 82 ALA A C 1
ATOM 649 O O . ALA A 1 82 ? -2.926 12.535 6.608 1.00 86.62 82 ALA A O 1
ATOM 650 N N . LEU A 1 83 ? -4.408 10.941 6.062 1.00 86.81 83 LEU A N 1
ATOM 651 C CA . LEU A 1 83 ? -5.538 11.830 5.763 1.00 86.81 83 LEU A CA 1
ATOM 652 C C . LEU A 1 83 ? -6.269 12.363 7.011 1.00 86.81 83 LEU A C 1
ATOM 654 O O . LEU A 1 83 ? -7.215 13.135 6.869 1.00 86.81 83 LEU A O 1
ATOM 658 N N . GLY A 1 84 ? -5.881 11.957 8.225 1.00 87.25 84 GLY A N 1
ATOM 659 C CA . GLY A 1 84 ? -6.578 12.351 9.454 1.00 87.25 84 GLY A CA 1
ATOM 660 C C . GLY A 1 84 ? -7.932 11.657 9.645 1.00 87.25 84 GLY A C 1
ATOM 661 O O . GLY A 1 84 ? -8.804 12.181 10.336 1.00 87.25 84 GLY A O 1
ATOM 662 N N . MET A 1 85 ? -8.106 10.474 9.050 1.00 88.69 85 MET A N 1
ATOM 663 C CA . MET A 1 85 ? -9.316 9.644 9.089 1.00 88.69 85 MET A CA 1
ATOM 664 C C . MET A 1 85 ? -9.075 8.372 9.934 1.00 88.69 85 MET A C 1
ATOM 666 O O . MET A 1 85 ? -8.963 7.261 9.405 1.00 88.69 85 MET A O 1
ATOM 670 N N . PRO A 1 86 ? -8.933 8.490 11.270 1.00 87.44 86 PRO A N 1
ATOM 671 C CA . PRO A 1 86 ? -8.514 7.374 12.122 1.00 87.44 86 PRO A CA 1
ATOM 672 C C . PRO A 1 86 ? -9.573 6.268 12.243 1.00 87.44 86 PRO A C 1
ATOM 674 O O . PRO A 1 86 ? -9.240 5.122 12.540 1.00 87.44 86 PRO A O 1
ATOM 677 N N . GLN A 1 87 ? -10.855 6.577 12.029 1.00 87.25 87 GLN A N 1
ATOM 678 C CA . GLN A 1 87 ? -11.934 5.588 12.138 1.00 87.25 87 GLN A CA 1
ATOM 679 C C . GLN A 1 87 ? -11.871 4.592 10.976 1.00 87.25 87 GLN A C 1
ATOM 681 O O . GLN A 1 87 ? -11.931 3.378 11.178 1.00 87.25 87 GLN A O 1
ATOM 686 N N . GLU A 1 88 ? -11.662 5.111 9.773 1.00 89.50 88 GLU A N 1
ATOM 687 C CA . GLU A 1 88 ? -11.462 4.365 8.542 1.00 89.50 88 GLU A CA 1
ATOM 688 C C . GLU A 1 88 ? -10.154 3.571 8.597 1.00 89.50 88 GLU A C 1
ATOM 690 O O . GLU A 1 88 ? -10.129 2.398 8.216 1.00 89.50 88 GLU A O 1
ATOM 695 N N . ALA A 1 89 ? -9.089 4.155 9.158 1.00 90.25 89 ALA A N 1
ATOM 696 C CA . ALA A 1 89 ? -7.826 3.453 9.373 1.00 90.25 89 ALA A CA 1
ATOM 697 C C . ALA A 1 89 ? -7.994 2.220 10.278 1.00 90.25 89 ALA A C 1
ATOM 699 O O . ALA A 1 89 ? -7.561 1.120 9.924 1.00 90.25 89 ALA A O 1
ATOM 700 N N . ILE A 1 90 ? -8.688 2.378 11.412 1.00 89.69 90 ILE A N 1
ATOM 701 C CA . ILE A 1 90 ? -9.002 1.284 12.342 1.00 89.69 90 ILE A CA 1
ATOM 702 C C . ILE A 1 90 ? -9.790 0.174 11.640 1.00 89.69 90 ILE A C 1
ATOM 704 O O . ILE A 1 90 ? -9.439 -0.998 11.792 1.00 89.69 90 ILE A O 1
ATOM 708 N N . ALA A 1 91 ? -10.810 0.528 10.851 1.00 90.00 91 ALA A N 1
ATOM 709 C CA . ALA A 1 91 ? -11.603 -0.447 10.105 1.00 90.00 91 ALA A CA 1
ATOM 710 C C . ALA A 1 91 ? -10.731 -1.266 9.133 1.00 90.00 91 ALA A C 1
ATOM 712 O O . ALA A 1 91 ? -10.873 -2.486 9.041 1.00 90.00 91 ALA A O 1
ATOM 713 N N . CYS A 1 92 ? -9.764 -0.624 8.472 1.00 88.88 92 CYS A N 1
ATOM 714 C CA . CYS A 1 92 ? -8.833 -1.299 7.565 1.00 88.88 92 CYS A CA 1
ATOM 715 C C . CYS A 1 92 ? -7.890 -2.266 8.298 1.00 88.88 92 CYS A C 1
ATOM 717 O O . CYS A 1 92 ? -7.688 -3.403 7.856 1.00 88.88 92 CYS A O 1
ATOM 719 N N . TYR A 1 93 ? -7.346 -1.865 9.451 1.00 90.25 93 TYR A N 1
ATOM 720 C CA . TYR A 1 93 ? -6.513 -2.756 10.264 1.00 90.25 93 TYR A CA 1
ATOM 721 C C . TYR A 1 93 ? -7.313 -3.934 10.823 1.00 90.25 93 TYR A C 1
ATOM 723 O O . TYR A 1 93 ? -6.829 -5.065 10.809 1.00 90.25 93 TYR A O 1
ATOM 731 N N . GLN A 1 94 ? -8.560 -3.709 11.243 1.00 89.62 94 GLN A N 1
ATOM 732 C CA . GLN A 1 94 ? -9.458 -4.782 11.672 1.00 89.62 94 GLN A CA 1
ATOM 733 C C . GLN A 1 94 ? -9.743 -5.771 10.539 1.00 89.62 94 GLN A C 1
ATOM 735 O O . GLN A 1 94 ? -9.636 -6.975 10.759 1.00 89.62 94 GLN A O 1
ATOM 740 N N . HIS A 1 95 ? -10.016 -5.292 9.324 1.00 86.75 95 HIS A N 1
ATOM 741 C CA . HIS A 1 95 ? -10.210 -6.157 8.155 1.00 86.75 95 HIS A CA 1
ATOM 742 C C . HIS A 1 95 ? -8.955 -6.988 7.839 1.00 86.75 95 HIS A C 1
ATOM 744 O O . HIS A 1 95 ? -9.030 -8.181 7.526 1.00 86.75 95 HIS A O 1
ATOM 750 N N . THR A 1 96 ? -7.774 -6.377 7.976 1.00 86.31 96 THR A N 1
ATOM 751 C CA . THR 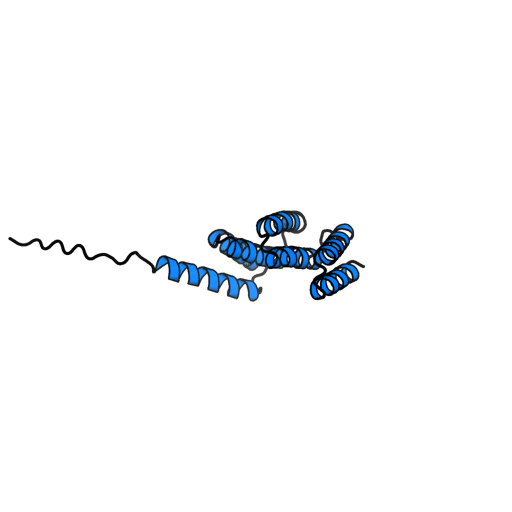A 1 96 ? -6.485 -7.069 7.826 1.00 86.31 96 THR A CA 1
ATOM 752 C C . THR A 1 96 ? -6.366 -8.225 8.819 1.00 86.31 96 THR A C 1
ATOM 754 O O . THR A 1 96 ? -6.009 -9.333 8.424 1.00 86.31 96 THR A O 1
ATOM 757 N N . LEU A 1 97 ? -6.715 -7.989 10.087 1.00 87.56 97 LEU A N 1
ATOM 758 C CA . LEU A 1 97 ? -6.670 -8.995 11.153 1.00 87.56 97 LEU A CA 1
ATOM 759 C C . LEU A 1 97 ? -7.751 -10.073 11.007 1.00 87.56 97 LEU A C 1
ATOM 761 O O . LEU A 1 97 ? -7.493 -11.227 11.328 1.00 87.56 97 LEU A O 1
ATOM 765 N N . GLN A 1 98 ? -8.929 -9.738 10.477 1.00 86.88 98 GLN A N 1
ATOM 766 C CA . GLN A 1 98 ? -9.963 -10.726 10.144 1.00 86.88 98 GLN A CA 1
ATOM 767 C C . GLN A 1 98 ? -9.491 -11.679 9.042 1.00 86.88 98 GLN A C 1
ATOM 769 O O . GLN A 1 98 ? -9.689 -12.886 9.138 1.00 86.88 98 GLN A O 1
ATOM 774 N N . THR A 1 99 ? -8.832 -11.141 8.012 1.00 83.50 99 THR A N 1
ATOM 775 C CA . THR A 1 99 ? -8.320 -11.942 6.889 1.00 83.50 99 THR A CA 1
ATOM 776 C C . THR A 1 99 ? -7.066 -12.725 7.284 1.00 83.50 99 THR A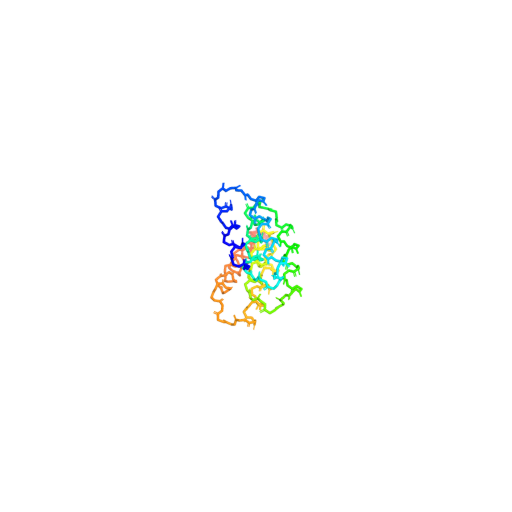 C 1
ATOM 778 O O . THR A 1 99 ? -6.860 -13.855 6.847 1.00 83.50 99 THR A O 1
ATOM 781 N N . ARG A 1 100 ? -6.198 -12.126 8.108 1.00 83.56 100 ARG A N 1
ATOM 782 C CA . ARG A 1 100 ? -4.952 -12.731 8.581 1.00 83.56 100 ARG A CA 1
ATOM 783 C C . ARG A 1 100 ? -4.712 -12.388 10.059 1.00 83.56 100 ARG A C 1
ATOM 785 O O . ARG A 1 100 ? -4.020 -11.412 10.354 1.00 83.56 100 ARG A O 1
ATOM 792 N N . PRO A 1 101 ? -5.190 -13.233 10.989 1.00 83.56 101 PRO A N 1
ATOM 793 C CA . PRO A 1 101 ? -5.092 -12.980 12.430 1.00 83.56 101 PRO A CA 1
ATOM 794 C C . PRO A 1 101 ? -3.667 -12.845 12.972 1.00 83.56 101 PRO A C 1
ATOM 796 O O . PRO A 1 101 ? -3.469 -12.183 13.983 1.00 83.56 101 PRO A O 1
ATOM 799 N N . ASN A 1 102 ? -2.668 -13.416 12.288 1.00 83.38 102 ASN A N 1
ATOM 800 C CA . ASN A 1 102 ? -1.256 -13.398 12.701 1.00 83.38 102 ASN A CA 1
ATOM 801 C C . ASN A 1 102 ? -0.442 -12.264 12.047 1.00 83.38 102 ASN A C 1
ATOM 803 O O . ASN A 1 102 ? 0.771 -12.384 11.870 1.00 83.38 102 ASN A O 1
ATOM 807 N N . TYR A 1 103 ? -1.086 -11.175 11.618 1.00 81.62 103 TYR A N 1
ATOM 808 C CA . TYR A 1 103 ? -0.405 -10.066 10.948 1.00 81.62 103 TYR A CA 1
ATOM 809 C C . TYR A 1 103 ? 0.076 -9.008 11.957 1.00 81.62 103 TYR A C 1
ATOM 811 O O . TYR A 1 103 ? -0.608 -8.024 12.227 1.00 81.62 103 TYR A O 1
ATOM 819 N N . GLY A 1 104 ? 1.271 -9.219 12.524 1.00 83.19 104 GLY A N 1
ATOM 820 C CA . GLY A 1 104 ? 1.823 -8.412 13.627 1.00 83.19 104 GLY A CA 1
ATOM 821 C C . GLY A 1 104 ? 1.845 -6.897 13.382 1.00 83.19 104 GLY A C 1
ATOM 822 O O . GLY A 1 104 ? 1.500 -6.127 14.275 1.00 83.19 104 GLY A O 1
ATOM 823 N N . MET A 1 105 ? 2.151 -6.463 12.153 1.00 83.31 105 MET A N 1
ATOM 824 C CA . MET A 1 105 ? 2.144 -5.036 11.796 1.00 83.31 105 MET A CA 1
ATOM 825 C C . MET A 1 105 ? 0.761 -4.385 11.960 1.00 83.31 105 MET A C 1
ATOM 827 O O . MET A 1 105 ? 0.673 -3.231 12.373 1.00 83.31 105 MET A O 1
ATOM 831 N N . ALA A 1 106 ? -0.328 -5.116 11.691 1.00 83.94 106 ALA A N 1
ATOM 832 C CA . ALA A 1 106 ? -1.680 -4.579 11.852 1.00 83.94 106 ALA A CA 1
ATOM 833 C C . ALA A 1 106 ? -2.054 -4.371 13.326 1.00 83.94 106 ALA A C 1
ATOM 835 O O . ALA A 1 106 ? -2.741 -3.400 13.633 1.00 83.94 106 ALA A O 1
ATOM 836 N N . TYR A 1 107 ? -1.576 -5.220 14.245 1.00 86.06 107 TYR A N 1
ATOM 837 C CA . TYR A 1 107 ? -1.789 -5.008 15.683 1.00 86.06 107 TYR A CA 1
ATOM 838 C C . TYR A 1 107 ? -1.082 -3.755 16.189 1.00 86.06 107 TYR A C 1
ATOM 840 O O . TYR A 1 107 ? -1.703 -2.971 16.901 1.00 86.06 107 TYR A O 1
ATOM 848 N N . GLY A 1 108 ? 0.180 -3.548 15.795 1.00 87.44 108 GLY A N 1
ATOM 849 C CA . GLY A 1 108 ? 0.937 -2.353 16.176 1.00 87.44 108 GLY A CA 1
ATOM 850 C C . GLY A 1 108 ? 0.250 -1.075 15.696 1.00 87.44 108 GLY A C 1
ATOM 851 O O . GLY A 1 108 ? 0.004 -0.163 16.482 1.00 87.44 108 GLY A O 1
ATOM 852 N N . ASN A 1 109 ? -0.166 -1.046 14.427 1.00 86.19 109 ASN A N 1
ATOM 853 C CA . ASN A 1 109 ? -0.863 0.114 13.876 1.00 86.19 109 ASN A CA 1
ATOM 854 C C . ASN A 1 109 ? -2.236 0.333 14.531 1.00 86.19 109 ASN A C 1
ATOM 856 O O . ASN A 1 109 ? -2.581 1.466 14.856 1.00 86.19 109 ASN A O 1
ATOM 860 N N . LEU A 1 110 ? -3.001 -0.732 14.793 1.00 87.44 110 LEU A N 1
ATOM 861 C CA . LEU A 1 110 ? -4.298 -0.636 15.468 1.00 87.44 110 LEU A CA 1
ATOM 862 C C . LEU A 1 110 ? -4.177 -0.147 16.918 1.00 87.44 110 LEU A C 1
ATOM 864 O O . LEU A 1 110 ? -5.021 0.631 17.366 1.00 87.44 110 LEU A O 1
ATOM 868 N N . ALA A 1 111 ? -3.168 -0.615 17.655 1.00 85.38 111 ALA A N 1
ATOM 869 C CA . ALA A 1 111 ? -2.910 -0.188 19.026 1.00 85.38 111 ALA A CA 1
ATOM 870 C C . ALA A 1 111 ? -2.596 1.312 19.073 1.00 85.38 111 ALA A C 1
ATOM 872 O O . ALA A 1 111 ? -3.264 2.042 19.804 1.00 85.38 111 ALA A O 1
ATOM 873 N N . ASN A 1 112 ? -1.691 1.769 18.202 1.00 85.62 112 ASN A N 1
ATOM 874 C CA . ASN A 1 112 ? -1.323 3.179 18.087 1.00 85.62 112 ASN A CA 1
ATOM 875 C C . ASN A 1 112 ? -2.546 4.067 17.797 1.00 85.62 112 ASN A C 1
ATOM 877 O O . ASN A 1 112 ? -2.748 5.081 18.460 1.00 85.62 112 ASN A O 1
ATOM 881 N N . GLU A 1 113 ? -3.411 3.680 16.852 1.00 84.31 113 GLU A N 1
ATOM 882 C CA . GLU A 1 113 ? -4.601 4.485 16.529 1.00 84.31 113 GLU A CA 1
ATOM 883 C C . GLU A 1 113 ? -5.634 4.515 17.663 1.00 84.31 113 GLU A C 1
ATOM 885 O O . GLU A 1 113 ? -6.269 5.544 17.916 1.00 84.31 113 GLU A O 1
ATOM 890 N N . LYS A 1 114 ? -5.814 3.403 18.384 1.00 80.25 114 LYS A N 1
ATOM 891 C CA . LYS A 1 114 ? -6.708 3.367 19.551 1.00 80.25 114 LYS A CA 1
ATOM 892 C C . LYS A 1 114 ? -6.177 4.222 20.697 1.00 80.25 114 LYS A C 1
ATOM 894 O O . LYS A 1 114 ? -6.971 4.909 21.338 1.00 80.25 114 LYS A O 1
ATOM 899 N N . GLU A 1 115 ? -4.869 4.208 20.921 1.00 76.62 115 GLU A N 1
ATOM 900 C CA . GLU A 1 115 ? -4.214 5.026 21.938 1.00 76.62 115 GLU A CA 1
ATOM 901 C C . GLU A 1 115 ? -4.375 6.524 21.639 1.00 76.62 115 GLU A C 1
ATOM 903 O O . GLU A 1 115 ? -4.826 7.281 22.504 1.00 76.62 115 GLU A O 1
ATOM 908 N N . ILE A 1 116 ? -4.149 6.942 20.387 1.00 70.69 116 ILE A N 1
ATOM 909 C CA . ILE A 1 116 ? -4.395 8.322 19.932 1.00 70.69 116 ILE A CA 1
ATOM 910 C C . ILE A 1 116 ? -5.858 8.715 20.168 1.00 70.69 116 ILE A C 1
ATOM 912 O O . ILE A 1 116 ? -6.139 9.816 20.649 1.00 70.69 116 ILE A O 1
ATOM 916 N N . LYS A 1 117 ? -6.812 7.816 19.896 1.00 70.06 117 LYS A N 1
ATOM 917 C CA . LYS A 1 117 ? -8.239 8.063 20.153 1.00 70.06 117 LYS A CA 1
ATOM 918 C C . LYS A 1 117 ? -8.545 8.224 21.646 1.00 70.06 117 LYS A C 1
ATOM 920 O O . LYS A 1 117 ? -9.375 9.054 22.009 1.00 70.06 117 LYS A O 1
ATOM 925 N N . THR A 1 118 ? -7.882 7.472 22.524 1.00 63.28 118 THR A N 1
ATOM 926 C CA . THR A 1 118 ? -8.033 7.636 23.980 1.00 63.28 118 THR A CA 1
ATOM 927 C C . THR A 1 118 ? -7.360 8.901 24.508 1.00 63.28 118 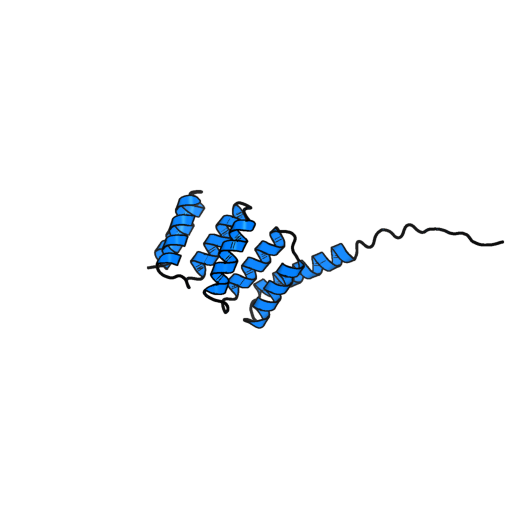THR A C 1
ATOM 929 O O . THR A 1 118 ? -7.924 9.544 25.387 1.00 63.28 118 THR A O 1
ATOM 932 N N . ALA A 1 119 ? -6.221 9.309 23.942 1.00 60.78 119 ALA A N 1
ATOM 933 C CA . ALA A 1 119 ? -5.525 10.547 24.296 1.00 60.78 119 ALA A CA 1
ATOM 934 C C . ALA A 1 119 ? -6.279 11.802 23.817 1.00 60.78 119 ALA A C 1
ATOM 936 O O . ALA A 1 119 ? -6.373 12.799 24.527 1.00 60.78 119 ALA A O 1
ATOM 937 N N . THR A 1 120 ? -6.885 11.747 22.630 1.00 58.62 120 THR A N 1
ATOM 938 C CA . THR A 1 120 ? -7.727 12.835 22.102 1.00 58.62 120 THR A CA 1
ATOM 939 C C . THR A 1 120 ? -9.116 12.855 22.747 1.00 58.62 120 THR A C 1
ATOM 941 O O . THR A 1 120 ? -9.665 13.926 22.992 1.00 58.62 120 THR A O 1
ATOM 944 N N . GLY A 1 121 ? -9.669 11.692 23.110 1.00 51.56 121 GLY A N 1
ATOM 945 C CA . GLY A 1 121 ? -10.921 11.573 23.864 1.00 51.56 121 GLY A CA 1
ATOM 946 C C . GLY A 1 121 ? -10.808 11.931 25.355 1.00 51.56 121 GLY A C 1
ATOM 947 O O . GLY A 1 121 ? -11.813 12.295 25.971 1.00 51.56 121 GLY A O 1
ATOM 948 N N . SER A 1 122 ? -9.605 11.860 25.941 1.00 42.56 122 SER A N 1
ATOM 949 C CA . SER A 1 122 ? -9.312 12.321 27.308 1.00 42.56 122 SER A CA 1
ATOM 950 C C . SER A 1 122 ? -9.008 13.816 27.392 1.00 42.56 122 SER A C 1
ATOM 952 O O . SER A 1 122 ? -9.089 14.378 28.485 1.00 42.56 122 SER A O 1
ATOM 954 N N . MET A 1 123 ? -8.832 14.502 26.257 1.00 40.62 123 MET A N 1
ATOM 955 C CA . MET A 1 123 ? -9.000 15.953 26.157 1.00 40.62 123 MET A CA 1
ATOM 956 C C . MET A 1 123 ? -10.500 16.306 26.226 1.00 40.62 123 MET A C 1
ATOM 958 O O . MET A 1 123 ? -11.061 17.020 25.396 1.00 40.62 123 MET A O 1
ATOM 962 N N . ARG A 1 124 ? -11.187 15.800 27.263 1.00 45.53 124 ARG A N 1
ATOM 963 C CA . ARG A 1 124 ? -12.392 16.448 27.772 1.00 45.53 124 ARG A CA 1
ATOM 964 C C . ARG A 1 124 ? -11.953 17.867 28.083 1.00 45.53 124 ARG A C 1
ATOM 966 O O . ARG A 1 124 ? -11.018 18.052 28.860 1.00 45.53 124 ARG A O 1
ATOM 973 N N . ARG A 1 125 ? -12.616 18.837 27.444 1.00 40.28 125 ARG A N 1
ATOM 974 C CA . ARG A 1 125 ? -12.527 20.268 27.760 1.00 40.28 125 ARG A CA 1
ATOM 975 C C . ARG A 1 125 ? -12.249 20.416 29.256 1.00 40.28 125 ARG A C 1
ATOM 977 O O . ARG A 1 125 ? -12.956 19.735 30.015 1.00 40.28 125 ARG A O 1
ATOM 984 N N . PRO A 1 126 ? -11.277 21.243 29.693 1.00 36.09 126 PRO A N 1
ATOM 985 C CA . PRO A 1 126 ? -11.143 21.507 31.114 1.00 36.09 126 PRO A CA 1
ATOM 986 C C . PRO A 1 126 ? -12.543 21.888 31.576 1.00 36.09 126 PRO A C 1
ATOM 988 O O . PRO A 1 126 ? -13.164 22.783 30.996 1.00 36.09 126 PRO A O 1
ATOM 991 N N . LYS A 1 127 ? -13.108 21.103 32.500 1.00 43.16 127 LYS A N 1
ATOM 992 C CA . LYS A 1 127 ? -14.341 21.491 33.165 1.00 43.16 127 LYS A CA 1
ATOM 993 C C . LYS A 1 127 ? -13.966 22.792 33.849 1.00 43.16 127 LYS A C 1
ATOM 995 O O . LYS A 1 127 ? -13.354 22.760 34.911 1.00 43.16 127 LYS A O 1
ATOM 1000 N N . VAL A 1 128 ? -14.248 23.914 33.190 1.00 42.94 128 VAL A N 1
ATOM 1001 C CA . VAL A 1 128 ? -14.309 25.212 33.833 1.00 42.94 128 VAL A CA 1
ATOM 1002 C C . VAL A 1 128 ? -15.299 24.959 34.952 1.00 42.94 128 VAL A C 1
ATOM 1004 O O . VAL A 1 128 ? -16.470 24.673 34.697 1.00 42.94 128 VAL A O 1
ATOM 1007 N N . TRP A 1 129 ? -14.787 24.857 36.173 1.00 38.16 129 TRP A N 1
ATOM 1008 C CA . TRP A 1 129 ? -15.615 24.790 37.356 1.00 38.16 129 TRP A CA 1
ATOM 1009 C C . TRP A 1 129 ? -16.406 26.097 37.347 1.00 38.16 129 TRP A C 1
ATOM 1011 O O . TRP A 1 129 ? -15.908 27.138 37.762 1.00 38.16 129 TRP A O 1
ATOM 1021 N N . CYS A 1 130 ? -17.625 26.061 36.805 1.00 42.25 130 CYS A N 1
ATOM 1022 C CA . CYS A 1 130 ? -18.667 26.988 37.203 1.00 42.25 130 CYS A CA 1
ATOM 1023 C C . CYS A 1 130 ? -18.862 26.744 38.694 1.00 42.25 130 CYS A C 1
ATOM 1025 O O . CYS A 1 130 ? -19.596 25.845 39.101 1.00 42.25 130 CYS A O 1
ATOM 1027 N N . VAL A 1 131 ? -18.150 27.517 39.509 1.00 43.88 131 VAL A N 1
ATOM 1028 C CA . VAL A 1 131 ? -18.457 27.644 40.924 1.00 43.88 131 VAL A CA 1
ATOM 1029 C C . VAL A 1 131 ? -19.708 28.515 41.004 1.00 43.88 131 VAL A C 1
ATOM 1031 O O . VAL A 1 131 ? -19.642 29.716 41.234 1.00 43.88 131 VAL A O 1
ATOM 1034 N N . CYS A 1 132 ? -20.870 27.915 40.747 1.00 43.50 132 CYS A N 1
ATOM 1035 C CA . CYS A 1 132 ? -22.120 28.455 41.258 1.00 43.50 132 CYS A CA 1
ATOM 1036 C C . CYS A 1 132 ? -22.126 28.186 42.766 1.00 43.50 132 CYS A C 1
ATOM 1038 O O . CYS A 1 132 ? -22.558 27.126 43.213 1.00 43.50 132 CYS A O 1
ATOM 1040 N N . PHE A 1 133 ? -21.600 29.137 43.541 1.00 39.47 133 PHE A N 1
ATOM 1041 C CA . PHE A 1 133 ? -21.913 29.246 44.961 1.00 39.47 133 PHE A CA 1
ATOM 1042 C C . PHE A 1 133 ? -23.398 29.611 45.074 1.00 39.47 133 PHE A C 1
ATOM 1044 O O . PHE A 1 133 ? -23.789 30.744 44.812 1.00 39.47 133 PHE A O 1
ATOM 1051 N N . PHE A 1 134 ? -24.225 28.632 45.426 1.00 46.41 134 PHE A N 1
ATOM 1052 C CA . PHE A 1 134 ? -25.512 28.867 46.071 1.00 46.41 134 PHE A CA 1
ATOM 1053 C C . PHE A 1 134 ? -25.300 28.622 47.561 1.00 46.41 134 PHE A C 1
ATOM 1055 O O . PHE A 1 134 ? -24.914 27.512 47.918 1.00 46.41 134 PHE A O 1
ATOM 1062 N N . LEU A 1 135 ? -25.554 29.625 48.402 1.00 43.47 135 LEU A N 1
ATOM 1063 C CA . LEU A 1 135 ? -26.112 29.467 49.749 1.00 43.47 135 LEU A CA 1
ATOM 1064 C C . LEU A 1 135 ? -26.455 30.854 50.320 1.00 43.47 135 LEU A C 1
ATOM 1066 O O . LEU A 1 135 ? -25.550 31.641 50.566 1.00 43.47 135 LEU A O 1
ATOM 1070 N N . VAL A 1 136 ? -27.770 31.040 50.512 1.00 54.41 136 VAL A N 1
ATOM 1071 C CA . VAL A 1 136 ? -28.501 31.879 51.492 1.00 54.41 136 VAL A CA 1
ATOM 1072 C C . VAL A 1 136 ? -28.228 33.380 51.513 1.00 54.41 136 VAL A C 1
ATOM 1074 O O . VAL A 1 136 ? -27.138 33.803 51.945 1.00 54.41 136 VAL A O 1
#

pLDDT: mean 80.85, std 15.08, range [36.09, 94.69]

Radius of gyration: 20.62 Å; chains: 1; bounding box: 46×45×68 Å

Foldseek 3Di:
DLVVLQVVLVVCVVVVVLVSSLVSLVVSCVVPVQPPSSLLVNLVSCVVVVVLVVSVVSLVSNCVVPVLDLVSLQSVLVSCVSVVNLVSSLVSLVSSCVSPVPPVSSVVSNVVSVVVVVVVVVVPPPPPPPPPDDDD